Protein AF-A0A1G7RRX9-F1 (afdb_monomer)

pLDDT: mean 80.47, std 14.91, range [32.72, 92.69]

Solvent-accessible surface area (backbone atoms only — not comparable to full-atom values): 5555 Å² total; per-residue (Å²): 130,79,86,70,83,59,76,67,56,43,34,43,20,58,46,35,32,35,49,58,77,28,97,40,49,67,57,32,32,51,39,18,56,71,48,35,26,24,51,72,84,41,77,35,50,61,38,73,42,72,44,32,55,76,41,38,36,36,39,56,52,98,91,39,66,39,30,34,34,28,60,41,82,67,94,59,76,57,58,73,73,58,20,56,64,24,38,45,82,65,37,74,71,82,67,63,85,82,130

Nearest PDB structures (foldseek):
  1dm9-assembly1_A  TM=8.711E-01  e=1.862E-08  Escherichia coli
  9e7f-assembly1_BE  TM=7.491E-01  e=1.476E-03  Pyrobaculum calidifontis JCM 11548
  1h3f-assembly1_B  TM=6.837E-01  e=3.380E-03  Thermus thermophilus HB27
  7qep-assembly1_S4  TM=6.910E-01  e=1.134E-02  Encephalitozoon cuniculi GB-M1
  7zai-assembly1_E  TM=6.694E-01  e=2.437E-02  Pyrococcus abyssi GE5

Sequence (99 aa):
MAAVESPTRQRLDKWLWHARVTKTRTLAQKLIEGGSVRLNGQRITAPDQKVGPGDGLTLQIHSRIRVLRVVAIADHRGSAPLAATLYDDISPSLEKPES

Radius of gyration: 13.98 Å; Cα contacts (8 Å, |Δi|>4): 175; chains: 1; bounding box: 33×45×34 Å

InterPro domains:
  IPR002942 RNA-binding S4 domain [PF01479] (10-55)
  IPR002942 RNA-binding S4 domain [SM00363] (10-70)
  IPR036986 RNA-binding S4 domain superfamily [G3DSA:3.10.290.10] (1-99)

Mean predicted aligned error: 7.69 Å

Organism: NCBI:txid440168

Secondary structure (DSSP, 8-state):
-------S-EEHHHHHHHTTSSSSHHHHHHHHHTT-EEETTEEE--TT-EE-TTPEEEEEETTEEEEEEE----SS---HHHHHTTEEE----------

Foldseek 3Di:
DDPDPDPQKFFQLQQCCLLVVDVDSVVSLVQLLVQQKDKQNHRGNDRRDIDGAQIWIWGQDPNFTWIKGQHGGDPDNDDNVVSPNRIDTPRPPPPPPDD

Structure (mmCIF, N/CA/C/O backbone):
data_AF-A0A1G7RRX9-F1
#
_entry.id   AF-A0A1G7RRX9-F1
#
loop_
_atom_site.group_PDB
_atom_site.id
_atom_site.type_symbol
_atom_site.label_atom_id
_atom_site.label_alt_id
_atom_site.label_comp_id
_atom_site.label_asym_id
_atom_site.label_entity_id
_atom_site.label_seq_id
_atom_site.pdbx_PDB_ins_code
_atom_site.Cartn_x
_atom_site.Cartn_y
_atom_site.Cartn_z
_atom_site.occupancy
_atom_site.B_iso_or_equiv
_atom_site.auth_seq_id
_atom_site.auth_comp_id
_atom_site.auth_asym_id
_atom_site.auth_atom_id
_atom_site.pdbx_PDB_model_num
ATOM 1 N N . MET A 1 1 ? 5.572 -22.240 -22.256 1.00 32.72 1 MET A N 1
ATOM 2 C CA . MET A 1 1 ? 6.834 -22.106 -21.494 1.00 32.72 1 MET A CA 1
ATOM 3 C C . MET A 1 1 ? 6.512 -21.435 -20.169 1.00 32.72 1 MET A C 1
ATOM 5 O O . MET A 1 1 ? 5.894 -20.385 -20.200 1.00 32.72 1 MET A O 1
ATOM 9 N N . ALA A 1 2 ? 6.847 -22.116 -19.066 1.00 34.34 2 ALA A N 1
ATOM 10 C CA . ALA A 1 2 ? 6.759 -21.719 -17.655 1.00 34.34 2 ALA A CA 1
ATOM 11 C C . ALA A 1 2 ? 5.570 -20.821 -17.257 1.00 34.34 2 ALA A C 1
ATOM 13 O O . ALA A 1 2 ? 5.684 -19.598 -17.214 1.00 34.34 2 ALA A O 1
ATOM 14 N N . ALA A 1 3 ? 4.453 -21.447 -16.871 1.00 38.81 3 ALA A N 1
ATOM 15 C CA . ALA A 1 3 ? 3.545 -20.827 -15.915 1.00 38.81 3 ALA A CA 1
ATOM 16 C C . ALA A 1 3 ? 4.333 -20.671 -14.611 1.00 38.81 3 ALA A C 1
ATOM 18 O O . ALA A 1 3 ? 4.460 -21.607 -13.828 1.00 38.81 3 ALA A O 1
ATOM 19 N N . VAL A 1 4 ? 4.974 -19.516 -14.448 1.00 44.53 4 VAL A N 1
ATOM 20 C CA . VAL A 1 4 ? 5.580 -19.142 -13.182 1.00 44.53 4 VAL A CA 1
ATOM 21 C C . VAL A 1 4 ? 4.442 -19.093 -12.173 1.00 44.53 4 VAL A C 1
ATOM 23 O O . VAL A 1 4 ? 3.553 -18.247 -12.276 1.00 44.53 4 VAL A O 1
ATOM 26 N N . GLU A 1 5 ? 4.445 -20.020 -11.218 1.00 47.41 5 GLU A N 1
ATOM 27 C CA . GLU A 1 5 ? 3.679 -19.909 -9.979 1.00 47.41 5 GLU A CA 1
ATOM 28 C C . GLU A 1 5 ? 4.253 -18.720 -9.205 1.00 47.41 5 GLU A C 1
ATOM 30 O O . GLU A 1 5 ? 4.977 -18.846 -8.220 1.00 47.41 5 GLU A O 1
ATOM 35 N N . SER A 1 6 ? 3.997 -17.522 -9.729 1.00 49.44 6 SER A N 1
ATOM 36 C CA . SER A 1 6 ? 4.258 -16.286 -9.026 1.00 49.44 6 SER A CA 1
ATOM 37 C C . SER A 1 6 ? 3.461 -16.388 -7.734 1.00 49.44 6 SER A C 1
ATOM 39 O O . SER A 1 6 ? 2.293 -16.795 -7.797 1.00 49.44 6 SER A O 1
ATOM 41 N N . PRO A 1 7 ? 4.044 -16.053 -6.568 1.00 57.25 7 PRO A N 1
ATOM 42 C CA . PRO A 1 7 ? 3.257 -15.962 -5.350 1.00 57.25 7 PRO A CA 1
ATOM 43 C C . PRO A 1 7 ? 2.010 -15.149 -5.695 1.00 57.25 7 PRO A C 1
ATOM 45 O O . PRO A 1 7 ? 2.117 -14.084 -6.286 1.00 57.25 7 PRO A O 1
ATOM 48 N N . THR A 1 8 ? 0.818 -15.684 -5.453 1.00 72.38 8 THR A N 1
ATOM 49 C CA . THR A 1 8 ? -0.424 -14.991 -5.838 1.00 72.38 8 THR A CA 1
ATOM 50 C C . THR A 1 8 ? -0.757 -13.878 -4.859 1.00 72.38 8 THR A C 1
ATOM 52 O O . THR A 1 8 ? -1.601 -13.030 -5.140 1.00 72.38 8 THR A O 1
ATOM 55 N N . ARG A 1 9 ? -0.097 -13.873 -3.693 1.00 82.75 9 ARG A N 1
ATOM 56 C CA . ARG A 1 9 ? -0.302 -12.884 -2.644 1.00 82.75 9 ARG A CA 1
ATOM 57 C C . ARG A 1 9 ? 1.011 -12.438 -2.007 1.00 82.75 9 ARG A C 1
ATOM 59 O O . ARG A 1 9 ? 1.883 -13.252 -1.712 1.00 82.75 9 ARG A O 1
ATOM 66 N N . GLN A 1 10 ? 1.112 -11.145 -1.727 1.00 88.56 10 GLN A N 1
ATOM 67 C CA . GLN A 1 10 ? 2.243 -10.482 -1.082 1.00 88.56 10 GLN A CA 1
ATOM 68 C C . GLN A 1 10 ? 1.757 -9.734 0.157 1.00 88.56 10 GLN A C 1
ATOM 70 O O . GLN A 1 10 ? 0.599 -9.342 0.245 1.00 88.56 10 GLN A O 1
ATOM 75 N N . ARG A 1 11 ? 2.638 -9.536 1.140 1.00 90.25 11 ARG A N 1
ATOM 76 C CA . ARG A 1 11 ? 2.297 -8.730 2.315 1.00 90.25 11 ARG A CA 1
ATOM 77 C C . ARG A 1 11 ? 1.962 -7.299 1.904 1.00 90.25 11 ARG A C 1
ATOM 79 O O . ARG A 1 11 ? 2.695 -6.709 1.110 1.00 90.25 11 ARG A O 1
ATOM 86 N N . LEU A 1 12 ? 0.915 -6.737 2.488 1.00 90.19 12 LEU A N 1
ATOM 87 C CA . LEU A 1 12 ? 0.409 -5.399 2.212 1.00 90.19 12 LEU A CA 1
ATOM 88 C C . LEU A 1 12 ? 1.487 -4.331 2.415 1.00 90.19 12 LEU A C 1
ATOM 90 O O . LEU A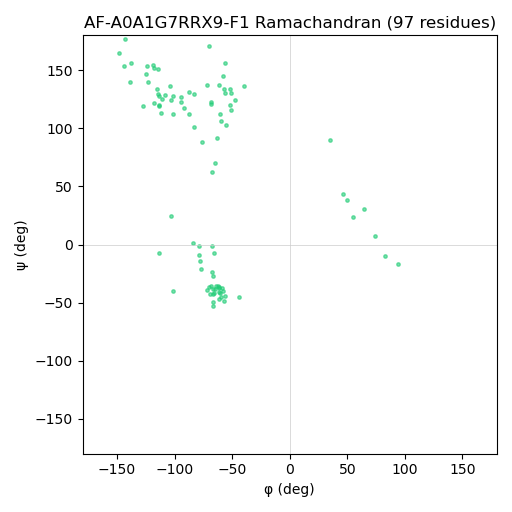 1 12 ? 1.679 -3.474 1.554 1.00 90.19 12 LEU A O 1
ATOM 94 N N . ASP A 1 13 ? 2.248 -4.418 3.508 1.00 89.44 13 ASP A N 1
ATOM 95 C CA . ASP A 1 13 ? 3.347 -3.491 3.787 1.00 89.44 13 AS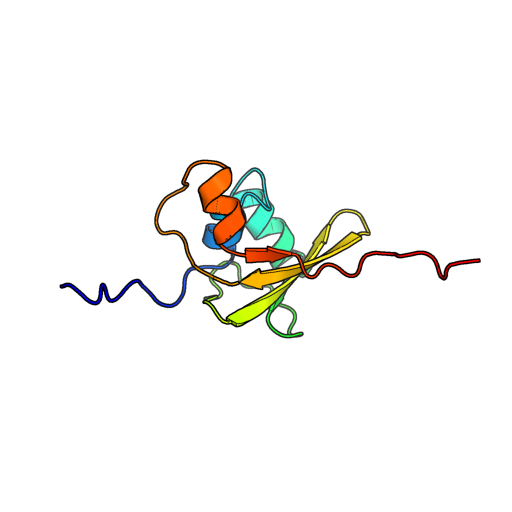P A CA 1
ATOM 96 C C . ASP A 1 13 ? 4.443 -3.522 2.711 1.00 89.44 13 ASP A C 1
ATOM 98 O O . ASP A 1 13 ? 4.940 -2.473 2.288 1.00 89.44 13 ASP A O 1
ATOM 102 N N . LYS A 1 14 ? 4.797 -4.725 2.239 1.00 88.94 14 LYS A N 1
ATOM 103 C CA . LYS A 1 14 ? 5.743 -4.914 1.133 1.00 88.94 14 LYS A CA 1
ATOM 104 C C . LYS A 1 14 ? 5.127 -4.370 -0.160 1.00 88.94 14 LYS A C 1
ATOM 106 O O . LYS A 1 14 ? 5.757 -3.565 -0.834 1.00 88.94 14 LYS A O 1
ATOM 111 N N . TRP A 1 15 ? 3.895 -4.744 -0.488 1.00 90.31 15 TRP A N 1
ATOM 112 C CA . TRP A 1 15 ? 3.249 -4.347 -1.738 1.00 90.31 15 TRP A CA 1
ATOM 113 C C . TRP A 1 15 ? 3.117 -2.822 -1.871 1.00 90.31 15 TRP A C 1
ATOM 115 O O . TRP A 1 15 ? 3.524 -2.272 -2.891 1.00 90.31 15 TRP A O 1
ATOM 125 N N . LEU A 1 16 ? 2.683 -2.113 -0.821 1.00 88.81 16 LEU A N 1
ATOM 126 C CA . LEU A 1 16 ? 2.563 -0.645 -0.830 1.00 88.81 16 LEU A CA 1
ATOM 127 C C . LEU A 1 16 ? 3.894 0.063 -1.112 1.00 88.81 16 LEU A C 1
ATOM 129 O O . LEU A 1 16 ? 3.935 1.081 -1.809 1.00 88.81 16 LEU A O 1
ATOM 133 N N . TRP A 1 17 ? 4.989 -0.485 -0.588 1.00 88.38 17 TRP A N 1
ATOM 134 C CA . TRP A 1 17 ? 6.326 0.040 -0.840 1.00 88.38 17 TRP A CA 1
ATOM 135 C C . TRP A 1 17 ? 6.799 -0.234 -2.278 1.00 88.38 17 TRP A C 1
ATOM 137 O O . TRP A 1 17 ? 7.398 0.641 -2.910 1.00 88.38 17 TRP A O 1
ATOM 147 N N . HIS A 1 18 ? 6.495 -1.416 -2.825 1.00 87.12 18 HIS A N 1
ATOM 148 C CA . HIS A 1 18 ? 6.826 -1.779 -4.210 1.00 87.12 18 HIS A CA 1
ATOM 149 C C . HIS A 1 18 ? 6.010 -0.979 -5.232 1.00 87.12 18 HIS A C 1
ATOM 151 O O . HIS A 1 18 ? 6.580 -0.452 -6.185 1.00 87.12 18 HIS A O 1
ATOM 157 N N . ALA A 1 19 ? 4.714 -0.797 -4.978 1.00 85.88 19 ALA A N 1
ATOM 158 C CA . ALA A 1 19 ? 3.807 0.042 -5.759 1.00 85.88 19 ALA A CA 1
ATOM 159 C C . ALA A 1 19 ? 4.126 1.550 -5.648 1.00 85.88 19 ALA A C 1
ATOM 161 O O . ALA A 1 19 ? 3.467 2.377 -6.270 1.00 85.88 19 ALA A O 1
ATOM 162 N N . ARG A 1 20 ? 5.147 1.932 -4.859 1.00 84.62 20 ARG A N 1
ATOM 163 C CA . ARG A 1 20 ? 5.554 3.324 -4.585 1.00 84.62 20 ARG A CA 1
ATOM 164 C C . ARG A 1 20 ? 4.417 4.198 -4.040 1.00 84.62 20 ARG A C 1
ATOM 166 O O . ARG A 1 20 ? 4.493 5.421 -4.129 1.00 84.62 20 ARG A O 1
ATOM 173 N N . VAL A 1 21 ? 3.406 3.583 -3.422 1.00 83.00 21 VAL A N 1
ATOM 174 C CA . VAL A 1 21 ? 2.343 4.291 -2.695 1.00 83.00 21 VAL A CA 1
ATOM 175 C C . VAL A 1 21 ? 2.943 5.002 -1.485 1.00 83.00 21 VAL A C 1
ATOM 177 O O . VAL A 1 21 ? 2.585 6.136 -1.171 1.00 83.00 21 VAL A O 1
ATOM 180 N N . THR A 1 22 ? 3.908 4.354 -0.828 1.00 84.25 22 THR A N 1
ATOM 181 C CA . THR A 1 22 ? 4.671 4.929 0.280 1.00 84.25 22 THR A CA 1
ATOM 182 C C . THR A 1 22 ? 6.156 5.028 -0.057 1.00 84.25 22 THR A C 1
ATOM 184 O O . THR A 1 22 ? 6.717 4.240 -0.820 1.00 84.25 22 THR A O 1
ATOM 187 N N . LYS A 1 23 ? 6.836 6.008 0.553 1.00 83.38 23 LYS A N 1
ATOM 188 C CA . LYS A 1 23 ? 8.289 6.188 0.388 1.00 83.38 23 LYS A CA 1
ATOM 189 C C . LYS A 1 23 ? 9.092 5.055 1.038 1.00 83.38 23 LYS A C 1
ATOM 191 O O . LYS A 1 23 ? 10.131 4.656 0.512 1.00 83.38 23 LYS A O 1
ATOM 196 N N . THR A 1 24 ? 8.610 4.538 2.168 1.00 87.06 24 THR A N 1
ATOM 197 C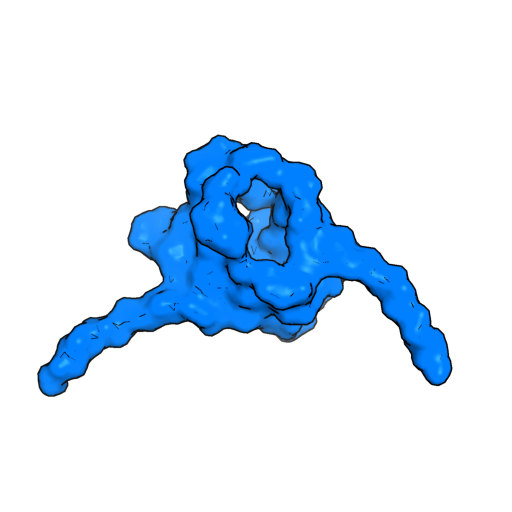 CA . THR A 1 24 ? 9.278 3.513 2.979 1.00 87.06 24 THR A CA 1
ATOM 198 C C . THR A 1 24 ? 8.289 2.461 3.475 1.00 87.06 24 THR A C 1
ATOM 200 O O . THR A 1 24 ? 7.094 2.728 3.635 1.00 87.06 24 THR A O 1
ATOM 203 N N . ARG A 1 25 ? 8.806 1.265 3.773 1.00 85.69 25 ARG A N 1
ATOM 204 C CA . ARG A 1 25 ? 8.032 0.164 4.360 1.00 85.69 25 ARG A CA 1
ATOM 205 C C . ARG A 1 25 ? 7.452 0.529 5.730 1.00 85.69 25 ARG A C 1
ATOM 207 O O . ARG A 1 25 ? 6.286 0.263 5.982 1.00 85.69 25 ARG A O 1
ATOM 214 N N . THR A 1 26 ? 8.217 1.214 6.580 1.00 89.06 26 THR A N 1
ATOM 215 C CA . THR A 1 26 ? 7.746 1.664 7.903 1.00 89.06 26 THR A CA 1
ATOM 216 C C . THR A 1 26 ? 6.570 2.636 7.799 1.00 89.06 26 THR A C 1
ATOM 218 O O . THR A 1 26 ? 5.658 2.583 8.615 1.00 89.06 26 THR A O 1
ATOM 221 N N . LEU A 1 27 ? 6.545 3.509 6.783 1.00 88.50 27 LEU A N 1
ATOM 222 C CA . LEU A 1 27 ? 5.397 4.391 6.555 1.00 88.50 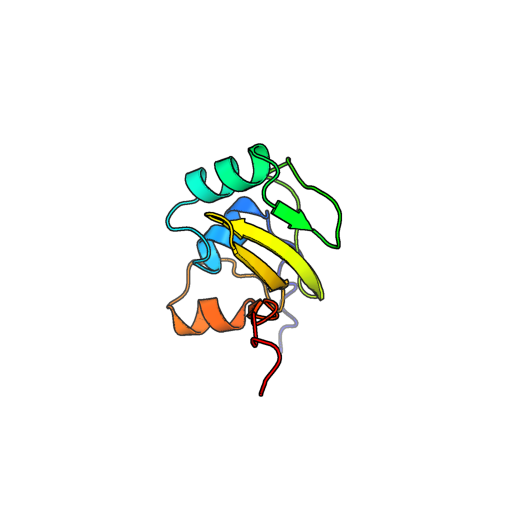27 LEU A CA 1
ATOM 223 C C . LEU A 1 27 ? 4.151 3.597 6.139 1.00 88.50 27 LEU A C 1
ATOM 225 O O . LEU A 1 27 ? 3.058 3.912 6.596 1.00 88.50 27 LEU A O 1
ATOM 229 N N . ALA A 1 28 ? 4.316 2.553 5.318 1.00 88.69 28 ALA A N 1
ATOM 230 C CA . ALA A 1 28 ? 3.215 1.649 4.984 1.00 88.69 28 ALA A CA 1
ATOM 231 C C . ALA A 1 28 ? 2.671 0.950 6.233 1.00 88.69 28 ALA A C 1
ATOM 233 O O . ALA A 1 28 ? 1.466 0.969 6.451 1.00 88.69 28 ALA A O 1
ATOM 234 N N . GLN A 1 29 ? 3.550 0.416 7.084 1.00 91.25 29 GLN A N 1
ATOM 235 C CA . GLN A 1 29 ? 3.156 -0.215 8.347 1.00 91.25 29 GLN A CA 1
ATOM 236 C C . GLN A 1 29 ? 2.373 0.753 9.235 1.00 91.25 29 GLN A C 1
ATOM 238 O O . GLN A 1 29 ? 1.256 0.432 9.614 1.00 91.25 29 GLN A O 1
ATOM 243 N N . LYS A 1 30 ? 2.872 1.980 9.437 1.00 90.69 30 LYS A N 1
ATOM 244 C CA . LYS A 1 30 ? 2.168 3.009 10.219 1.00 90.69 30 LYS A CA 1
ATOM 245 C C . LYS A 1 30 ? 0.780 3.350 9.670 1.00 90.69 30 LYS A C 1
ATOM 247 O O . LYS A 1 30 ? -0.145 3.554 10.449 1.00 90.69 30 LYS A O 1
ATOM 252 N N . LEU A 1 31 ? 0.615 3.427 8.345 1.00 88.94 31 LEU A N 1
ATOM 253 C CA . LEU A 1 31 ? -0.697 3.671 7.729 1.00 88.94 31 LEU A CA 1
ATOM 254 C C . LEU A 1 31 ? -1.662 2.507 7.979 1.00 88.94 31 LEU A C 1
ATOM 256 O O . LEU A 1 31 ? -2.840 2.736 8.265 1.00 88.94 31 LEU A O 1
ATOM 260 N N . ILE A 1 32 ? -1.162 1.273 7.874 1.00 91.06 32 ILE A N 1
ATOM 261 C CA . ILE A 1 32 ? -1.939 0.056 8.123 1.00 91.06 32 ILE A CA 1
ATOM 262 C C . ILE A 1 32 ? -2.320 -0.019 9.602 1.00 91.06 32 ILE A C 1
ATOM 264 O O . ILE A 1 32 ? -3.500 -0.081 9.913 1.00 91.06 32 ILE A O 1
ATOM 268 N N . GLU A 1 33 ? -1.360 0.088 10.517 1.00 91.06 33 GLU A N 1
ATOM 269 C CA . GLU A 1 33 ? -1.571 0.043 11.971 1.00 91.06 33 GLU A CA 1
ATOM 270 C C . GLU A 1 33 ? -2.481 1.178 12.462 1.00 91.06 33 GLU A C 1
ATOM 272 O O . GLU A 1 33 ? -3.356 0.958 13.297 1.00 91.06 33 GLU A O 1
ATOM 277 N N . GLY A 1 34 ? -2.363 2.377 11.877 1.00 88.94 34 GLY A N 1
ATOM 278 C CA . GLY A 1 34 ? -3.300 3.485 12.105 1.00 88.94 34 GLY A CA 1
ATOM 279 C C . GLY A 1 34 ? -4.716 3.209 11.576 1.00 88.94 34 GLY A C 1
ATOM 280 O O . GLY A 1 34 ? -5.648 3.988 11.790 1.00 88.94 34 GLY A O 1
ATOM 281 N N . GLY A 1 35 ? -4.905 2.098 10.864 1.00 88.19 35 GLY A N 1
ATOM 282 C CA . GLY A 1 35 ? -6.157 1.667 10.266 1.00 88.19 35 GLY A CA 1
ATOM 283 C C . GLY A 1 35 ? -6.653 2.622 9.186 1.00 88.19 35 GLY A C 1
ATOM 284 O O . GLY A 1 35 ? -7.865 2.760 9.012 1.00 88.19 35 GLY A O 1
ATOM 285 N N . SER A 1 36 ? -5.716 3.281 8.499 1.00 89.38 36 SER A N 1
ATOM 286 C CA . SER A 1 36 ? -5.963 4.117 7.318 1.00 89.38 36 SER A CA 1
ATOM 287 C C . SER A 1 36 ? -6.015 3.292 6.029 1.00 89.38 36 SER A C 1
ATOM 289 O O . SER A 1 36 ? -6.185 3.851 4.949 1.00 89.38 36 SER A O 1
ATOM 291 N N . VAL A 1 37 ? -5.858 1.968 6.124 1.00 91.31 37 VAL A N 1
ATOM 292 C CA . VAL A 1 37 ? -5.913 1.046 4.988 1.00 91.31 37 VAL A CA 1
ATOM 293 C C . VAL A 1 37 ? -7.108 0.114 5.129 1.00 91.31 37 VAL A C 1
ATOM 295 O O . VAL A 1 37 ? -7.364 -0.450 6.197 1.00 91.31 37 VAL A O 1
ATOM 298 N N . ARG A 1 38 ? -7.853 -0.053 4.038 1.00 91.88 38 ARG A N 1
ATOM 299 C CA . ARG A 1 38 ? -8.925 -1.037 3.918 1.00 91.88 38 ARG A CA 1
ATOM 300 C C . ARG A 1 38 ? -8.655 -1.952 2.735 1.00 91.88 38 ARG A C 1
ATOM 302 O O . ARG A 1 38 ? -8.228 -1.485 1.686 1.00 91.88 38 ARG A O 1
ATOM 309 N N . LEU A 1 39 ? -8.922 -3.236 2.909 1.00 91.44 39 LEU A N 1
ATOM 310 C CA . LEU A 1 39 ? -8.848 -4.265 1.881 1.00 91.44 39 LEU A CA 1
ATOM 311 C C . LEU A 1 39 ? -10.268 -4.777 1.635 1.00 91.44 39 LEU A C 1
ATOM 313 O O . LEU A 1 39 ? -10.913 -5.245 2.568 1.00 91.44 39 LEU A O 1
ATOM 317 N N . ASN A 1 40 ? -10.776 -4.652 0.412 1.00 88.25 40 ASN A N 1
ATOM 318 C CA . ASN A 1 40 ? -12.133 -5.046 0.020 1.00 88.25 40 ASN A CA 1
ATOM 319 C C . ASN A 1 40 ? -13.221 -4.494 0.966 1.00 88.25 40 ASN A C 1
ATOM 321 O O . ASN A 1 40 ? -14.173 -5.182 1.320 1.00 88.25 40 ASN A O 1
ATOM 325 N N . GLY A 1 41 ? -13.047 -3.253 1.435 1.00 85.56 41 GLY A N 1
ATOM 326 C CA . GLY A 1 41 ? -13.954 -2.604 2.389 1.00 85.56 41 GLY A CA 1
ATOM 327 C C . GLY A 1 41 ? -13.720 -2.959 3.863 1.00 85.56 41 GLY A C 1
ATOM 328 O O . GLY A 1 41 ? -14.237 -2.264 4.736 1.00 85.56 41 GLY A O 1
ATOM 329 N N . GLN A 1 42 ? -12.887 -3.955 4.174 1.00 89.56 42 GLN A N 1
ATOM 330 C CA . GLN A 1 42 ? -12.517 -4.294 5.549 1.00 89.56 42 GLN A CA 1
ATOM 331 C C . GLN A 1 42 ? -11.315 -3.483 6.017 1.00 89.56 42 GLN A C 1
ATOM 333 O O . GLN A 1 42 ? -10.297 -3.406 5.334 1.00 89.56 42 GLN A O 1
ATOM 338 N N . ARG A 1 43 ? -11.408 -2.882 7.204 1.00 91.00 43 ARG A N 1
ATOM 339 C CA . ARG A 1 43 ? -10.282 -2.173 7.822 1.00 91.00 43 ARG A CA 1
ATOM 340 C C . ARG A 1 43 ? -9.207 -3.178 8.224 1.00 91.00 43 ARG A C 1
ATOM 342 O O . ARG A 1 43 ? -9.477 -4.071 9.019 1.00 91.00 43 ARG A O 1
ATOM 349 N N . ILE A 1 44 ? -7.999 -2.994 7.702 1.00 92.69 44 ILE A N 1
ATOM 350 C CA . ILE A 1 44 ? -6.851 -3.844 8.013 1.00 92.69 44 ILE A CA 1
A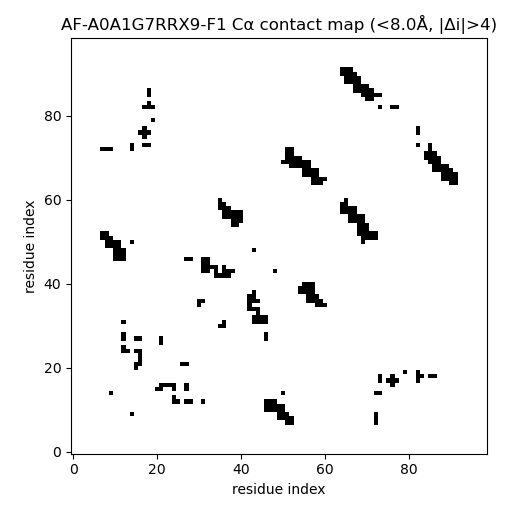TOM 351 C C . ILE A 1 44 ? -5.886 -3.056 8.885 1.00 92.69 44 ILE A C 1
ATOM 353 O O . ILE A 1 44 ? -5.488 -1.949 8.527 1.00 92.69 44 ILE A O 1
ATOM 357 N N . THR A 1 45 ? -5.498 -3.654 10.008 1.00 90.81 45 THR A N 1
ATOM 358 C CA . THR A 1 45 ? -4.452 -3.144 10.906 1.00 90.81 45 THR A CA 1
ATOM 359 C C . THR A 1 45 ? -3.218 -4.040 10.963 1.00 90.81 45 THR A C 1
ATOM 361 O O . THR A 1 45 ? -2.204 -3.639 11.522 1.00 90.81 45 THR A O 1
ATOM 364 N N . ALA A 1 46 ? -3.272 -5.218 10.335 1.00 91.25 46 ALA A N 1
ATOM 365 C CA . ALA A 1 46 ? -2.157 -6.151 10.239 1.00 91.25 46 ALA A CA 1
ATOM 366 C C . ALA A 1 46 ? -1.279 -5.834 9.009 1.00 91.25 46 ALA A C 1
ATOM 368 O O . ALA A 1 46 ? -1.728 -6.011 7.872 1.00 91.25 46 ALA A O 1
ATOM 369 N N . PRO A 1 47 ? -0.025 -5.374 9.176 1.00 87.44 47 PRO A N 1
ATOM 370 C CA . PRO A 1 47 ? 0.856 -5.069 8.048 1.00 87.44 47 PRO A CA 1
ATOM 371 C C . PRO A 1 47 ? 1.292 -6.306 7.252 1.00 87.44 47 PRO A C 1
ATOM 373 O O . PRO A 1 47 ? 1.655 -6.196 6.081 1.00 87.44 47 PRO A O 1
ATOM 376 N N . ASP A 1 48 ? 1.275 -7.481 7.875 1.00 87.88 48 ASP A N 1
ATOM 377 C CA . ASP A 1 48 ? 1.538 -8.783 7.257 1.00 87.88 48 ASP A CA 1
ATOM 378 C C . ASP A 1 48 ? 0.352 -9.347 6.456 1.00 87.88 48 ASP A C 1
ATOM 380 O O . ASP A 1 48 ? 0.508 -10.390 5.814 1.00 87.88 48 ASP A O 1
ATOM 384 N N . GLN A 1 49 ? -0.784 -8.637 6.419 1.00 91.12 49 GLN A N 1
ATOM 385 C CA . GLN A 1 49 ? -1.951 -9.022 5.629 1.00 91.12 49 GLN A CA 1
ATOM 386 C C . GLN A 1 49 ? -1.555 -9.322 4.181 1.00 91.12 49 GLN A C 1
ATOM 388 O O . GLN A 1 49 ? -0.883 -8.528 3.526 1.00 91.12 49 GLN A O 1
ATOM 393 N N . LYS A 1 50 ? -1.987 -10.471 3.663 1.00 90.31 50 LYS A N 1
ATOM 394 C CA . LYS A 1 50 ? -1.697 -10.891 2.290 1.00 90.31 50 LYS A CA 1
ATOM 395 C C . LYS A 1 50 ? -2.696 -10.260 1.318 1.00 90.31 50 LYS A C 1
ATOM 397 O O . LYS A 1 50 ? -3.899 -10.393 1.531 1.00 90.31 50 LYS A O 1
ATOM 402 N N . VAL A 1 51 ? -2.192 -9.638 0.255 1.00 90.25 51 VAL A N 1
ATOM 403 C CA . VAL A 1 51 ? -2.967 -9.041 -0.846 1.00 90.25 51 VAL A CA 1
ATOM 404 C C . VAL A 1 51 ? -2.515 -9.607 -2.180 1.00 90.25 51 VAL A C 1
ATOM 406 O O . VAL A 1 51 ? -1.332 -9.917 -2.342 1.00 90.25 51 VAL A O 1
ATOM 409 N N . GLY A 1 52 ? -3.432 -9.742 -3.128 1.00 88.81 52 GLY A N 1
ATOM 410 C CA . GLY A 1 52 ? -3.155 -10.273 -4.455 1.00 88.81 52 GLY A CA 1
ATOM 411 C C . GLY A 1 52 ? -3.946 -9.575 -5.561 1.00 88.81 52 GLY A C 1
ATOM 412 O O . GLY A 1 52 ? -4.755 -8.692 -5.285 1.00 88.81 52 GLY A O 1
ATOM 413 N N . PRO A 1 53 ? -3.708 -9.959 -6.824 1.00 89.69 53 PRO A N 1
ATOM 414 C CA . PRO A 1 53 ? -4.458 -9.466 -7.975 1.00 89.69 53 PRO A CA 1
ATOM 415 C C . PRO A 1 53 ? -5.971 -9.613 -7.782 1.00 89.69 53 PRO A C 1
ATOM 417 O O . PRO A 1 53 ? -6.446 -10.674 -7.380 1.00 89.69 53 PRO A O 1
ATOM 420 N N . GLY A 1 54 ? -6.724 -8.560 -8.088 1.00 88.12 54 GLY A N 1
ATOM 421 C CA . GLY A 1 54 ? -8.175 -8.484 -7.914 1.00 88.12 54 GLY A CA 1
ATOM 422 C C . GLY A 1 54 ? -8.623 -7.856 -6.593 1.00 88.12 54 GLY A C 1
ATOM 423 O O . GLY A 1 54 ? -9.766 -7.411 -6.505 1.00 88.12 54 GLY A O 1
ATOM 424 N N . ASP A 1 55 ? -7.741 -7.748 -5.595 1.00 90.00 55 ASP A N 1
ATOM 425 C CA . ASP A 1 55 ? -8.076 -7.092 -4.332 1.00 90.00 55 ASP A CA 1
ATOM 426 C C . ASP A 1 55 ? -8.202 -5.567 -4.493 1.00 90.00 55 ASP A C 1
ATOM 428 O O . ASP A 1 55 ? -7.381 -4.908 -5.136 1.00 90.00 55 ASP A O 1
ATOM 432 N N . GLY A 1 56 ? -9.220 -4.979 -3.866 1.00 91.38 56 GLY A N 1
ATOM 433 C CA . GLY A 1 56 ? -9.407 -3.534 -3.766 1.00 91.38 56 GLY A CA 1
ATOM 434 C C . GLY A 1 56 ? -8.776 -2.975 -2.495 1.00 91.38 56 GLY A C 1
ATOM 435 O O . GLY A 1 56 ? -9.196 -3.301 -1.388 1.00 91.38 56 GLY A O 1
ATOM 436 N N . LEU A 1 57 ? -7.796 -2.095 -2.633 1.00 91.31 57 LEU A N 1
ATOM 437 C CA . LEU A 1 57 ? -7.170 -1.361 -1.544 1.00 91.31 57 LEU A CA 1
ATOM 438 C C . LEU A 1 57 ? -7.706 0.062 -1.474 1.00 91.31 57 LEU A C 1
ATOM 440 O O . LEU A 1 57 ? -7.664 0.815 -2.437 1.00 91.31 57 LEU A O 1
ATOM 444 N N . THR A 1 58 ? -8.161 0.470 -0.301 1.00 91.00 58 THR A N 1
ATOM 445 C CA . THR A 1 58 ? -8.534 1.853 -0.019 1.00 91.00 58 THR A CA 1
ATOM 446 C C . THR A 1 58 ? -7.567 2.421 1.001 1.00 91.00 58 THR A C 1
ATOM 448 O O . THR A 1 58 ? -7.463 1.923 2.119 1.00 91.00 58 THR A O 1
ATOM 451 N N . LEU A 1 59 ? -6.850 3.464 0.615 1.00 89.25 59 LEU A N 1
ATOM 452 C CA . LEU A 1 59 ? -5.836 4.135 1.413 1.00 89.25 59 LEU A CA 1
ATOM 453 C C . LEU A 1 59 ? -6.322 5.537 1.742 1.00 89.25 59 LEU A C 1
ATOM 455 O O . LEU A 1 59 ? -6.662 6.307 0.849 1.00 89.25 59 LEU A O 1
ATOM 459 N N . GLN A 1 60 ? -6.312 5.895 3.014 1.00 87.31 60 GLN A N 1
ATOM 460 C CA . GLN A 1 60 ? -6.608 7.246 3.459 1.00 87.31 60 GLN A CA 1
ATOM 461 C C . GLN A 1 60 ? -5.294 7.963 3.781 1.00 87.31 60 GLN A C 1
ATOM 463 O O . GLN A 1 60 ? -4.588 7.601 4.719 1.00 87.31 60 GLN A O 1
ATOM 468 N N . ILE A 1 61 ? -4.937 8.972 2.986 1.00 82.69 61 ILE A N 1
ATOM 469 C CA . ILE A 1 61 ? -3.673 9.710 3.109 1.00 82.69 61 ILE A CA 1
ATOM 470 C C . ILE A 1 61 ? -3.985 11.207 3.181 1.00 82.69 61 ILE A C 1
ATOM 472 O O . ILE A 1 61 ? -4.536 11.756 2.233 1.00 82.69 61 ILE A O 1
ATOM 476 N N . HIS A 1 62 ? -3.610 11.878 4.280 1.00 74.69 62 HIS A N 1
ATOM 477 C CA . HIS A 1 62 ? -3.730 13.341 4.444 1.00 74.69 62 HIS A CA 1
ATOM 478 C C . HIS A 1 62 ? -5.102 13.924 4.013 1.00 74.69 62 HIS A C 1
ATOM 480 O O . HIS A 1 62 ? -5.156 14.938 3.325 1.00 74.69 62 HIS A O 1
ATOM 486 N N . SER A 1 63 ? -6.209 13.267 4.380 1.00 75.38 63 SER A N 1
ATOM 487 C CA . SER A 1 63 ? -7.601 13.605 3.995 1.00 75.38 63 SER A CA 1
ATOM 488 C C . SER A 1 63 ? -8.031 13.293 2.558 1.00 75.38 63 SER A C 1
ATOM 490 O O . SER A 1 63 ? -9.151 13.627 2.179 1.00 75.38 63 SER A O 1
ATOM 492 N N . ARG A 1 64 ? -7.213 12.601 1.761 1.00 81.88 64 ARG A N 1
ATOM 493 C CA . ARG A 1 64 ? -7.641 12.024 0.479 1.00 81.88 64 ARG A CA 1
ATOM 494 C C . ARG A 1 64 ? -7.828 10.522 0.608 1.00 81.88 64 ARG A C 1
ATOM 496 O O . ARG A 1 64 ? -6.999 9.837 1.207 1.00 81.88 64 ARG A O 1
ATOM 503 N N . ILE A 1 65 ? -8.914 10.022 0.031 1.00 86.38 65 ILE A N 1
ATOM 504 C CA . ILE A 1 65 ? -9.159 8.591 -0.115 1.00 86.38 65 ILE A CA 1
ATOM 505 C C . ILE A 1 65 ? -8.658 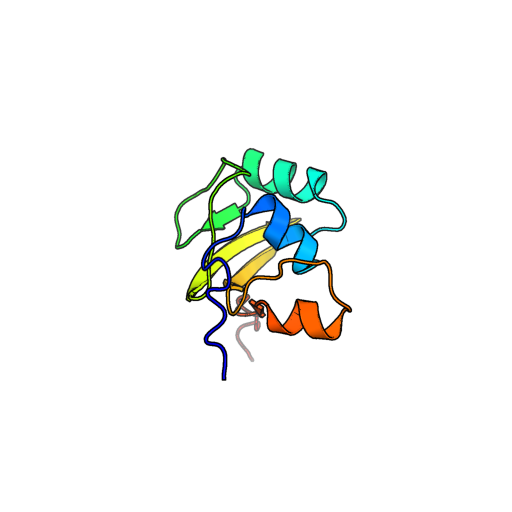8.190 -1.495 1.00 86.38 65 ILE A C 1
ATOM 507 O O . ILE A 1 65 ? -9.086 8.741 -2.504 1.00 86.38 65 ILE A O 1
ATOM 511 N N . ARG A 1 66 ? -7.732 7.240 -1.521 1.00 88.00 66 ARG A N 1
ATOM 512 C CA . ARG A 1 66 ? -7.168 6.665 -2.732 1.00 88.00 66 ARG A CA 1
ATOM 513 C C . ARG A 1 66 ? -7.645 5.230 -2.842 1.00 88.00 66 ARG A C 1
ATOM 515 O O . ARG A 1 66 ? -7.476 4.465 -1.894 1.00 88.00 66 ARG A O 1
ATOM 522 N N . VAL A 1 67 ? -8.256 4.872 -3.961 1.00 89.62 67 VAL A N 1
ATOM 523 C CA . VAL A 1 67 ? -8.759 3.514 -4.184 1.00 89.62 67 VAL A CA 1
ATOM 524 C C . VAL A 1 67 ? -7.909 2.897 -5.276 1.00 89.62 67 VAL A C 1
ATOM 526 O O . VAL A 1 67 ? -7.909 3.357 -6.407 1.00 89.62 67 VAL A O 1
ATOM 529 N N . LEU A 1 68 ? -7.140 1.882 -4.915 1.00 90.19 68 LEU A N 1
ATOM 530 C CA . LEU A 1 68 ? -6.247 1.169 -5.808 1.00 90.19 68 LEU A CA 1
ATOM 531 C C . LEU A 1 68 ? -6.753 -0.258 -5.943 1.00 90.19 68 LEU A C 1
ATOM 533 O O . LEU A 1 68 ? -6.973 -0.927 -4.937 1.00 90.19 68 LEU A O 1
ATOM 537 N N . ARG A 1 69 ? -6.900 -0.764 -7.158 1.00 90.69 69 ARG A N 1
ATOM 538 C CA . ARG A 1 69 ? -7.115 -2.194 -7.378 1.00 90.69 69 ARG A CA 1
ATOM 539 C C . ARG A 1 69 ? -5.778 -2.846 -7.653 1.00 90.69 69 ARG A C 1
ATOM 541 O O . ARG A 1 69 ? -5.049 -2.412 -8.534 1.00 90.69 69 ARG A O 1
ATOM 548 N N . VAL A 1 70 ? -5.447 -3.888 -6.906 1.00 90.75 70 VAL A N 1
ATOM 549 C CA . VAL A 1 70 ? -4.240 -4.674 -7.147 1.00 90.75 70 VAL A CA 1
ATOM 550 C C . VAL A 1 70 ? -4.423 -5.421 -8.467 1.00 90.75 70 VAL A C 1
ATOM 552 O O . VAL A 1 70 ? -5.367 -6.190 -8.624 1.00 90.75 70 VAL A O 1
ATOM 555 N N . VAL A 1 71 ? -3.533 -5.189 -9.425 1.00 89.50 71 VAL A N 1
ATOM 556 C CA . VAL A 1 71 ? -3.529 -5.861 -10.737 1.00 89.50 71 VAL A CA 1
ATOM 557 C C . VAL A 1 71 ? -2.468 -6.952 -10.757 1.00 89.50 71 VAL A C 1
ATOM 559 O O . VAL A 1 71 ? -2.694 -8.046 -11.262 1.00 89.50 71 VAL A O 1
ATOM 562 N N . ALA A 1 72 ? -1.318 -6.668 -10.156 1.00 86.62 72 ALA A N 1
ATOM 563 C CA . ALA A 1 72 ? -0.211 -7.593 -10.036 1.00 86.62 72 ALA A CA 1
ATOM 564 C C . ALA A 1 72 ? 0.554 -7.329 -8.737 1.00 86.62 72 ALA A C 1
ATOM 566 O O . ALA A 1 72 ? 0.421 -6.288 -8.086 1.00 86.62 72 ALA A O 1
ATOM 567 N N . ILE A 1 73 ? 1.384 -8.288 -8.351 1.00 87.19 73 ILE A N 1
ATOM 568 C CA . ILE A 1 73 ? 2.291 -8.132 -7.220 1.00 87.19 73 ILE A CA 1
ATOM 569 C C . ILE A 1 73 ? 3.731 -8.158 -7.718 1.00 87.19 73 ILE A C 1
ATOM 571 O O . ILE A 1 73 ? 4.031 -8.768 -8.742 1.00 87.19 73 ILE A O 1
ATOM 575 N N . ALA A 1 74 ? 4.618 -7.465 -7.010 1.00 80.19 74 ALA A N 1
ATOM 576 C CA . ALA A 1 74 ? 6.010 -7.338 -7.409 1.00 80.19 74 ALA A CA 1
ATOM 577 C C . ALA A 1 74 ? 6.922 -7.954 -6.364 1.00 80.19 74 ALA A C 1
ATOM 579 O O . ALA A 1 74 ? 6.971 -7.511 -5.213 1.00 80.19 74 ALA A O 1
ATOM 580 N N . ASP A 1 75 ? 7.716 -8.925 -6.797 1.00 73.56 75 ASP A N 1
ATOM 581 C CA . ASP A 1 75 ? 8.688 -9.548 -5.912 1.00 73.56 75 ASP A CA 1
ATOM 582 C C . ASP A 1 75 ? 9.848 -8.597 -5.560 1.00 73.56 75 ASP A C 1
ATOM 584 O O . ASP A 1 75 ? 10.270 -8.526 -4.400 1.00 73.56 75 ASP A O 1
ATOM 588 N N . HIS A 1 76 ? 10.266 -7.776 -6.533 1.00 75.62 76 HIS A N 1
ATOM 589 C CA . HIS A 1 76 ? 11.339 -6.782 -6.441 1.00 75.62 76 HIS A CA 1
ATOM 590 C C . HIS A 1 76 ? 10.828 -5.355 -6.695 1.00 75.62 76 HIS A C 1
ATOM 592 O O . HIS A 1 76 ? 9.794 -5.138 -7.331 1.00 75.62 76 HIS A O 1
ATOM 598 N N . ARG A 1 77 ? 11.521 -4.351 -6.144 1.00 71.69 77 ARG A N 1
ATOM 599 C CA . ARG A 1 77 ? 11.178 -2.937 -6.351 1.00 71.69 77 ARG A CA 1
ATOM 600 C C . ARG A 1 77 ? 11.643 -2.528 -7.748 1.00 71.69 77 ARG A C 1
ATOM 602 O O . ARG A 1 77 ? 12.776 -2.089 -7.918 1.00 71.69 77 ARG A O 1
ATOM 609 N N . GLY A 1 78 ? 10.777 -2.737 -8.734 1.00 66.31 78 GLY A N 1
ATOM 610 C CA . GLY A 1 78 ? 11.041 -2.387 -10.126 1.00 66.31 78 GLY A CA 1
ATOM 611 C C . GLY A 1 78 ? 11.058 -0.876 -10.377 1.00 66.31 78 GLY A C 1
ATOM 612 O O . GLY A 1 78 ? 10.694 -0.063 -9.520 1.00 66.31 78 GLY A O 1
ATOM 613 N N . SER A 1 79 ? 11.475 -0.502 -11.585 1.00 73.75 79 SER A N 1
ATOM 614 C CA . SER A 1 79 ? 11.434 0.877 -12.079 1.00 73.75 79 SER A CA 1
ATOM 615 C C . SER A 1 79 ? 10.017 1.463 -12.017 1.00 73.75 79 SER A C 1
ATOM 617 O O . SER A 1 79 ? 9.027 0.735 -12.055 1.00 73.75 79 SER A O 1
ATOM 619 N N . ALA A 1 80 ? 9.913 2.796 -11.963 1.00 70.31 80 ALA A N 1
ATOM 620 C CA . ALA A 1 80 ? 8.641 3.524 -11.898 1.00 70.31 80 ALA A CA 1
ATOM 621 C C . ALA A 1 80 ? 7.529 3.022 -12.854 1.00 70.31 80 ALA A C 1
ATOM 623 O O . ALA A 1 80 ? 6.411 2.856 -12.364 1.00 70.31 80 ALA A O 1
ATOM 624 N N . PRO A 1 81 ? 7.788 2.727 -14.149 1.00 74.25 81 PRO A N 1
ATOM 625 C CA . PRO A 1 81 ? 6.746 2.213 -15.042 1.00 74.25 81 PRO A CA 1
ATOM 626 C C . PRO A 1 81 ? 6.224 0.838 -14.618 1.00 74.25 81 PRO A C 1
ATOM 628 O O . PRO A 1 81 ? 5.029 0.592 -14.702 1.00 74.25 81 PRO A O 1
ATOM 631 N N . LEU A 1 82 ? 7.085 -0.034 -14.087 1.00 79.38 82 LEU A N 1
ATOM 632 C CA . LEU A 1 82 ? 6.669 -1.352 -13.615 1.00 79.38 82 LEU A CA 1
ATOM 633 C C . LEU A 1 82 ? 5.753 -1.229 -12.391 1.00 79.38 82 LEU A C 1
ATOM 635 O O . LEU A 1 82 ? 4.726 -1.891 -12.317 1.00 79.38 82 LEU A O 1
ATOM 639 N N . ALA A 1 83 ? 6.087 -0.336 -11.453 1.00 81.69 83 ALA A N 1
ATOM 640 C CA . ALA A 1 83 ? 5.275 -0.102 -10.259 1.00 81.69 83 ALA A CA 1
ATOM 641 C C . ALA A 1 83 ? 3.859 0.397 -10.590 1.00 81.69 83 ALA A C 1
ATOM 643 O O . ALA A 1 83 ? 2.910 -0.003 -9.921 1.00 81.69 83 ALA A O 1
ATOM 644 N N . ALA A 1 84 ? 3.717 1.226 -11.630 1.00 83.06 84 ALA A N 1
ATOM 645 C CA . ALA A 1 84 ? 2.417 1.702 -12.102 1.00 83.06 84 ALA A CA 1
ATOM 646 C C . ALA A 1 84 ? 1.552 0.575 -12.693 1.00 83.06 84 ALA A C 1
ATOM 648 O O . ALA A 1 84 ? 0.339 0.654 -12.618 1.00 83.06 84 ALA A O 1
ATOM 649 N N . THR A 1 85 ? 2.154 -0.496 -13.223 1.00 85.62 85 THR A N 1
ATOM 650 C CA . THR A 1 85 ? 1.401 -1.661 -13.737 1.00 85.62 85 THR A CA 1
ATOM 651 C C . THR A 1 85 ? 0.913 -2.620 -12.646 1.00 85.62 85 THR A C 1
ATOM 653 O O . THR A 1 85 ? 0.139 -3.530 -12.925 1.00 85.62 85 THR A O 1
ATOM 656 N N . LEU A 1 86 ? 1.354 -2.444 -11.393 1.00 85.44 86 LEU A N 1
ATOM 657 C CA . LEU A 1 86 ? 0.960 -3.317 -10.279 1.00 85.44 86 LEU A CA 1
ATOM 658 C C . LEU A 1 86 ? -0.440 -3.018 -9.756 1.00 85.44 86 LEU A C 1
ATOM 660 O O . LEU A 1 86 ? -1.040 -3.864 -9.090 1.00 85.44 86 LEU A O 1
ATOM 664 N N . TYR A 1 87 ? -0.954 -1.822 -10.021 1.00 89.75 87 TYR A N 1
ATOM 665 C CA . TYR A 1 87 ? -2.256 -1.397 -9.549 1.00 89.75 87 TYR A CA 1
ATOM 666 C C . TYR A 1 87 ? -2.960 -0.524 -10.569 1.00 89.75 87 TYR A C 1
ATOM 668 O O . TYR A 1 87 ? -2.328 0.178 -11.348 1.00 89.75 87 TYR A O 1
ATOM 676 N N . ASP A 1 88 ? -4.279 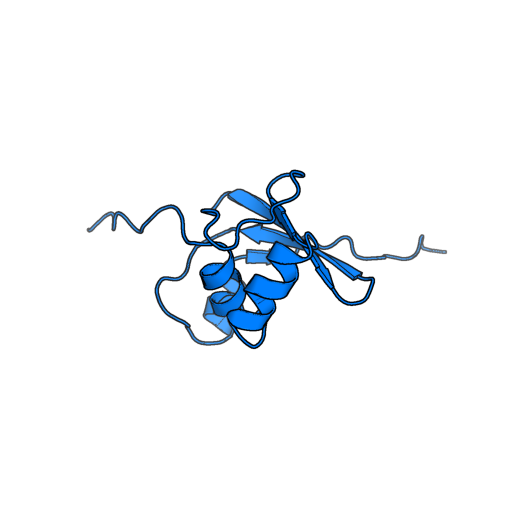-0.537 -10.493 1.00 89.19 88 ASP A N 1
ATOM 677 C CA . ASP A 1 88 ? -5.142 0.384 -11.205 1.00 89.19 88 ASP A CA 1
ATOM 678 C C . ASP A 1 88 ? -5.631 1.438 -10.208 1.00 89.19 88 ASP A C 1
ATOM 680 O O . ASP A 1 88 ? -6.140 1.098 -9.134 1.00 89.19 88 ASP A O 1
ATOM 684 N N . ASP A 1 89 ? -5.398 2.714 -10.504 1.00 87.56 89 ASP A N 1
ATOM 685 C CA . ASP A 1 89 ? -5.876 3.813 -9.668 1.00 87.56 89 ASP A CA 1
ATOM 686 C C . ASP A 1 89 ? -7.331 4.112 -10.034 1.00 87.56 89 ASP A C 1
ATOM 688 O O . ASP A 1 89 ? -7.615 4.760 -11.034 1.00 87.56 89 ASP A O 1
ATOM 692 N N . IL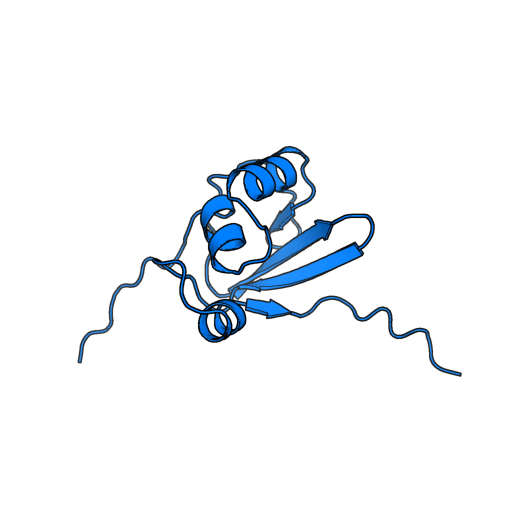E A 1 90 ? -8.246 3.619 -9.204 1.00 85.19 90 ILE A N 1
ATOM 693 C CA . ILE A 1 90 ? -9.693 3.844 -9.311 1.00 85.19 90 ILE A CA 1
ATOM 694 C C . ILE A 1 90 ? -10.129 4.872 -8.268 1.00 85.19 90 ILE A C 1
ATOM 696 O O . ILE A 1 90 ? -11.257 4.837 -7.767 1.00 85.19 90 ILE A O 1
ATOM 700 N N . SER A 1 91 ? -9.202 5.731 -7.836 1.00 79.00 91 SER A N 1
ATOM 701 C CA . SER A 1 91 ? -9.511 6.732 -6.827 1.00 79.00 91 SER A CA 1
ATOM 702 C C . SER A 1 91 ? -10.683 7.542 -7.347 1.00 79.00 91 SER A C 1
ATOM 704 O O . SER A 1 91 ? -10.621 7.972 -8.498 1.00 79.00 91 SER A O 1
ATOM 706 N N . PRO A 1 92 ? -11.746 7.743 -6.547 1.00 66.94 92 PRO A N 1
ATOM 707 C CA . PRO A 1 92 ? -12.828 8.598 -6.977 1.00 66.94 92 PRO A CA 1
ATOM 708 C C . PRO A 1 92 ? -12.207 9.965 -7.227 1.00 66.94 92 PRO A C 1
ATOM 710 O O . PRO A 1 92 ? -11.792 10.657 -6.290 1.00 66.94 92 PRO A O 1
ATOM 713 N N . SER A 1 93 ? -12.074 10.321 -8.503 1.00 54.53 93 SER A N 1
ATOM 714 C CA . SER A 1 93 ? -11.858 11.694 -8.894 1.00 54.53 93 SER A CA 1
ATOM 715 C C . SER A 1 93 ? -12.966 12.449 -8.189 1.00 54.53 93 SER A C 1
ATOM 717 O O . SER A 1 93 ? -14.147 12.168 -8.385 1.00 54.53 93 SER A O 1
ATOM 719 N N . LEU A 1 94 ? -12.598 13.387 -7.323 1.00 54.56 94 LEU A N 1
ATOM 720 C CA . LEU A 1 94 ? -13.499 14.470 -6.970 1.00 54.56 94 LEU A CA 1
ATOM 721 C C . LEU A 1 94 ? -13.650 15.315 -8.244 1.00 54.56 94 LEU A C 1
ATOM 723 O O . LEU A 1 94 ? 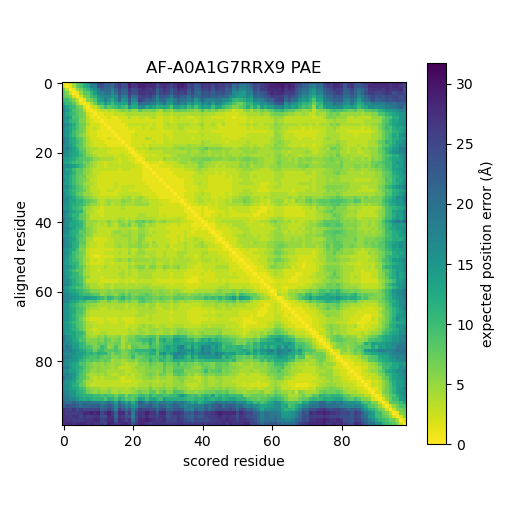-13.200 16.459 -8.294 1.00 54.56 94 LEU A O 1
ATOM 727 N N . GLU A 1 95 ? -14.195 14.720 -9.307 1.00 46.66 95 GLU A N 1
ATOM 728 C CA . GLU A 1 95 ? -14.920 15.450 -10.319 1.00 46.66 95 GLU A CA 1
ATOM 729 C C . GLU A 1 95 ? -15.978 16.175 -9.505 1.00 46.66 95 GLU A C 1
ATOM 731 O O . GLU A 1 95 ? -16.904 15.591 -8.937 1.00 46.66 95 GLU A O 1
ATOM 736 N N . LYS A 1 96 ? -15.709 17.467 -9.302 1.00 47.88 96 LYS A N 1
ATOM 737 C CA . LYS A 1 96 ? -16.735 18.427 -8.934 1.00 47.88 96 LYS A CA 1
ATOM 738 C C . LYS A 1 96 ? -17.973 18.063 -9.757 1.00 47.88 96 LYS A C 1
ATOM 740 O O . LYS A 1 96 ? -17.793 17.823 -10.950 1.00 47.88 96 LYS A O 1
ATOM 745 N N . PRO A 1 97 ? -19.185 18.045 -9.179 1.00 50.53 97 PRO A N 1
ATOM 746 C CA . PRO A 1 97 ? -20.371 18.069 -10.020 1.00 50.53 97 PRO A CA 1
ATOM 747 C C . PRO A 1 97 ? -20.194 19.242 -10.991 1.00 50.53 97 PRO A C 1
ATOM 749 O O . PRO A 1 97 ? -19.987 20.381 -10.566 1.00 50.53 97 PRO A O 1
ATOM 752 N N . GLU A 1 98 ? -20.108 18.915 -12.274 1.00 54.28 98 GLU A N 1
ATOM 753 C CA . GLU A 1 98 ? -19.927 19.860 -13.364 1.00 54.28 98 GLU A CA 1
ATOM 754 C C . GLU A 1 98 ? -21.078 20.884 -13.342 1.00 54.28 98 GLU A C 1
ATOM 756 O O . GLU A 1 98 ? -22.211 20.568 -12.969 1.00 54.28 98 GLU A O 1
ATOM 761 N N . SER A 1 99 ? -20.778 22.132 -13.702 1.00 47.41 99 SER A N 1
ATOM 762 C CA . SER A 1 99 ? -21.750 23.153 -14.118 1.00 47.41 99 SER A CA 1
ATOM 763 C C . SER A 1 99 ? -21.330 23.674 -15.476 1.00 47.41 99 SER A C 1
ATOM 765 O O . SER A 1 99 ? -20.097 23.759 -15.691 1.00 47.41 99 SER A O 1
#